Protein AF-A0A7Z2NZ07-F1 (afdb_monomer_lite)

Organism: NCBI:txid2698679

Secondary structure (DSSP, 8-state):
-EEEEEEEETTEEEEEEEETTSS--EEEEE-HHHHHHHHHHHHTGGG-SS-EEEEEETTEEEEEE-STT-EEEEEE---S-TTPPEEEEEEETHHHHHHHHHHHHHHHHHH-GGG--S----EEEEESEEEEE--GGGSSS-S--------

Radius of gyration: 18.74 Å; chains: 1; bounding box: 42×26×77 Å

pLDDT: mean 78.34, std 16.76, range [34.75, 94.38]

Sequence (151 aa):
MGELEMSAFNGRVSITFLPRVTKWTKTRNILPESASQIAALMMRSGSLPNTVTVFGEPEMACQVAGGPERIAWFGIQAWGYVGDPDLTAYIEGDAVHEIGRCLHQLYLQVSHPEQVDGEFRMFSCKVRGFFLGSDPAAEGADLDSRDPQHP

Structure (mmCIF, N/CA/C/O backbone):
data_AF-A0A7Z2NZ07-F1
#
_entry.id   AF-A0A7Z2NZ07-F1
#
loop_
_atom_site.group_PDB
_atom_site.id
_atom_site.type_symbol
_atom_site.label_atom_id
_atom_site.label_alt_id
_atom_site.label_comp_id
_atom_site.label_asym_id
_atom_site.label_entity_id
_atom_site.label_seq_id
_atom_site.pdbx_PDB_ins_code
_atom_site.Cartn_x
_atom_site.Cartn_y
_atom_site.Cartn_z
_atom_site.occupancy
_atom_site.B_iso_or_equiv
_atom_site.auth_seq_id
_atom_site.auth_comp_id
_atom_site.auth_asym_id
_atom_site.auth_atom_id
_atom_site.pdbx_PDB_model_num
ATOM 1 N N . MET A 1 1 ? 6.553 -12.024 -8.632 1.00 73.62 1 MET A N 1
ATOM 2 C CA . MET A 1 1 ? 6.046 -12.127 -7.247 1.00 73.62 1 MET A CA 1
ATOM 3 C C . MET A 1 1 ? 7.008 -11.423 -6.308 1.00 73.62 1 MET A C 1
ATOM 5 O O . MET A 1 1 ? 8.213 -11.593 -6.455 1.00 73.62 1 MET A O 1
ATOM 9 N N . GLY A 1 2 ? 6.493 -10.634 -5.376 1.00 83.44 2 GLY A N 1
ATOM 10 C CA . GLY A 1 2 ? 7.276 -10.003 -4.318 1.00 83.44 2 GLY A CA 1
ATOM 11 C C . GLY A 1 2 ? 6.396 -9.704 -3.108 1.00 83.44 2 GLY A C 1
ATOM 12 O O . GLY A 1 2 ? 5.280 -10.220 -3.043 1.00 83.44 2 GLY A O 1
ATOM 13 N N . GLU A 1 3 ? 6.900 -8.959 -2.136 1.00 88.44 3 GLU A N 1
ATOM 14 C CA . GLU A 1 3 ? 6.216 -8.744 -0.858 1.00 88.44 3 GLU A CA 1
ATOM 15 C C . GLU A 1 3 ? 6.004 -7.256 -0.598 1.00 88.44 3 GLU A C 1
ATOM 17 O O . GLU A 1 3 ? 6.875 -6.433 -0.869 1.00 88.44 3 GLU A O 1
ATOM 22 N N . LEU A 1 4 ? 4.808 -6.923 -0.126 1.00 88.94 4 LEU A N 1
ATOM 23 C CA . LEU A 1 4 ? 4.451 -5.596 0.337 1.00 88.94 4 LEU A CA 1
ATOM 24 C C . LEU A 1 4 ? 4.329 -5.676 1.856 1.00 88.94 4 LEU A C 1
ATOM 26 O O . LEU A 1 4 ? 3.451 -6.368 2.381 1.00 88.94 4 LEU A O 1
ATOM 30 N N . GLU A 1 5 ? 5.234 -4.993 2.541 1.00 92.19 5 GLU A N 1
ATOM 31 C CA . GLU A 1 5 ? 5.234 -4.879 3.993 1.00 92.19 5 GLU A CA 1
ATOM 32 C C . GLU A 1 5 ? 4.626 -3.549 4.412 1.00 92.19 5 GLU A C 1
ATOM 34 O O . GLU A 1 5 ? 4.859 -2.515 3.786 1.00 92.19 5 GLU A O 1
ATOM 39 N N . MET A 1 6 ? 3.845 -3.576 5.485 1.00 91.88 6 MET A N 1
ATOM 40 C CA . MET A 1 6 ? 3.191 -2.406 6.042 1.00 91.88 6 MET A CA 1
ATOM 41 C C . MET A 1 6 ? 3.335 -2.391 7.552 1.00 91.88 6 MET A C 1
ATOM 43 O O . MET A 1 6 ? 3.205 -3.418 8.226 1.00 91.88 6 MET A O 1
ATOM 47 N N . SER A 1 7 ? 3.613 -1.216 8.095 1.00 91.44 7 SER A N 1
ATOM 48 C CA . SER A 1 7 ? 3.803 -1.049 9.527 1.00 91.44 7 SER A CA 1
ATOM 49 C C . SER A 1 7 ? 3.496 0.372 9.983 1.00 91.44 7 SER A C 1
ATOM 51 O O . SER A 1 7 ? 3.381 1.286 9.172 1.00 91.44 7 SER A O 1
ATOM 53 N N . ALA A 1 8 ? 3.338 0.573 11.288 1.00 88.69 8 ALA A N 1
ATOM 54 C CA . ALA A 1 8 ? 3.273 1.908 11.873 1.00 88.69 8 ALA A CA 1
ATOM 55 C C . ALA A 1 8 ? 4.691 2.384 12.234 1.00 88.69 8 ALA A C 1
ATOM 57 O O . ALA A 1 8 ? 5.473 1.649 12.834 1.00 88.69 8 ALA A O 1
ATOM 58 N N . PHE A 1 9 ? 5.048 3.617 11.887 1.00 84.38 9 PHE A N 1
ATOM 59 C CA . PHE A 1 9 ? 6.363 4.183 12.187 1.00 84.38 9 PHE A CA 1
ATOM 60 C C . PHE A 1 9 ? 6.249 5.681 12.465 1.00 84.38 9 PHE A C 1
ATOM 62 O O . PHE A 1 9 ? 5.803 6.431 11.603 1.00 84.38 9 PHE A O 1
ATOM 69 N N . ASN A 1 10 ? 6.662 6.128 13.657 1.00 85.19 10 ASN A N 1
ATOM 70 C CA . ASN A 1 10 ? 6.702 7.546 14.049 1.00 85.19 10 ASN A CA 1
ATOM 71 C C . ASN A 1 10 ? 5.419 8.334 13.718 1.00 85.19 10 ASN A C 1
ATOM 73 O O . ASN A 1 10 ? 5.477 9.408 13.120 1.00 85.19 10 ASN A O 1
ATOM 77 N N . GLY A 1 11 ? 4.253 7.791 14.075 1.00 86.69 11 GLY A N 1
ATOM 78 C CA . GLY A 1 11 ? 2.979 8.460 13.801 1.00 86.69 11 GLY A CA 1
ATOM 79 C C . GLY A 1 11 ? 2.577 8.454 12.318 1.00 86.69 11 GLY A C 1
ATOM 80 O O . GLY A 1 11 ? 1.793 9.297 11.891 1.00 86.69 11 GLY A O 1
ATOM 81 N N . ARG A 1 12 ? 3.122 7.533 11.514 1.00 90.75 12 ARG A N 1
ATOM 82 C CA . ARG A 1 12 ? 2.820 7.356 10.085 1.00 90.75 12 ARG A CA 1
ATOM 83 C C . ARG A 1 12 ? 2.619 5.887 9.739 1.00 90.75 12 ARG A C 1
ATOM 85 O O . ARG A 1 12 ? 3.015 5.004 10.498 1.00 90.75 12 ARG A O 1
ATOM 92 N N . VAL A 1 13 ? 2.057 5.635 8.560 1.00 90.88 13 VAL A N 1
ATOM 93 C CA . VAL A 1 13 ? 2.005 4.294 7.966 1.00 90.88 13 VAL A CA 1
ATOM 94 C C . VAL A 1 13 ? 3.197 4.131 7.027 1.00 90.88 13 VAL A C 1
ATOM 96 O O . VAL A 1 13 ? 3.326 4.866 6.053 1.00 90.88 13 VAL A O 1
ATOM 99 N N . SER A 1 14 ? 4.081 3.189 7.331 1.00 91.69 14 SER A N 1
ATOM 100 C CA . SER A 1 14 ? 5.215 2.794 6.500 1.00 91.69 14 SER A CA 1
ATOM 101 C C . SER A 1 14 ? 4.797 1.684 5.546 1.00 91.69 14 SER A C 1
ATOM 103 O O . SER A 1 14 ? 4.181 0.705 5.965 1.00 91.69 14 SER A O 1
ATOM 105 N N . ILE A 1 15 ? 5.137 1.831 4.270 1.00 90.69 15 ILE A N 1
ATOM 106 C CA . ILE A 1 15 ? 4.881 0.856 3.217 1.00 90.69 15 ILE A CA 1
ATOM 107 C C . ILE A 1 15 ? 6.199 0.549 2.523 1.00 90.69 15 ILE A C 1
ATOM 109 O O . ILE A 1 15 ? 6.852 1.452 1.998 1.00 90.69 15 ILE A O 1
ATOM 113 N N . THR A 1 16 ? 6.571 -0.725 2.500 1.00 90.38 16 THR A N 1
ATOM 114 C CA . THR A 1 16 ? 7.843 -1.208 1.970 1.00 90.38 16 THR A CA 1
ATOM 115 C C . THR A 1 16 ? 7.616 -2.221 0.862 1.00 90.38 16 THR A C 1
ATOM 117 O O . THR A 1 16 ? 6.910 -3.212 1.030 1.00 90.38 16 THR A O 1
ATOM 120 N N . PHE A 1 17 ? 8.237 -1.973 -0.284 1.00 89.75 17 PHE A N 1
ATOM 121 C CA . PHE A 1 17 ? 8.203 -2.849 -1.443 1.00 89.75 17 PHE A CA 1
ATOM 122 C C . PHE A 1 17 ? 9.450 -3.729 -1.418 1.00 89.75 17 PHE A C 1
ATOM 124 O 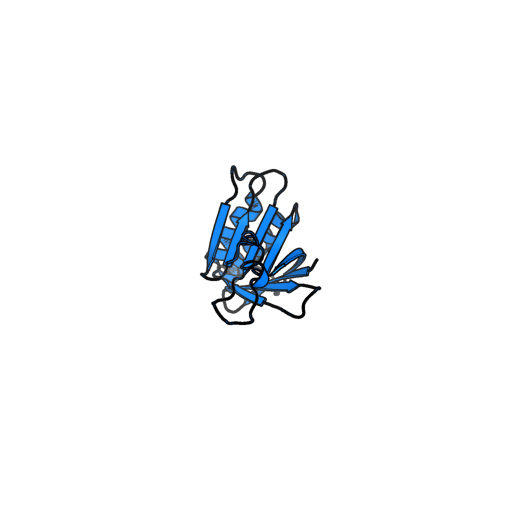O . PHE A 1 17 ? 10.567 -3.210 -1.389 1.00 89.75 17 PHE A O 1
ATOM 131 N N . LEU A 1 18 ? 9.251 -5.047 -1.462 1.00 88.12 18 LEU A N 1
ATOM 132 C CA . LEU A 1 18 ? 10.292 -6.076 -1.457 1.00 88.12 18 LEU A CA 1
ATOM 133 C C . LEU A 1 18 ? 10.169 -6.968 -2.707 1.00 88.12 18 LEU A C 1
ATOM 135 O O . LEU A 1 18 ? 9.616 -8.077 -2.657 1.00 88.12 18 LEU A O 1
ATOM 139 N N . PRO A 1 19 ? 10.637 -6.512 -3.881 1.00 83.19 19 PRO A N 1
ATOM 140 C CA . PRO A 1 19 ? 10.646 -7.320 -5.090 1.00 83.19 19 PRO A CA 1
ATOM 141 C C . PRO A 1 19 ? 11.627 -8.486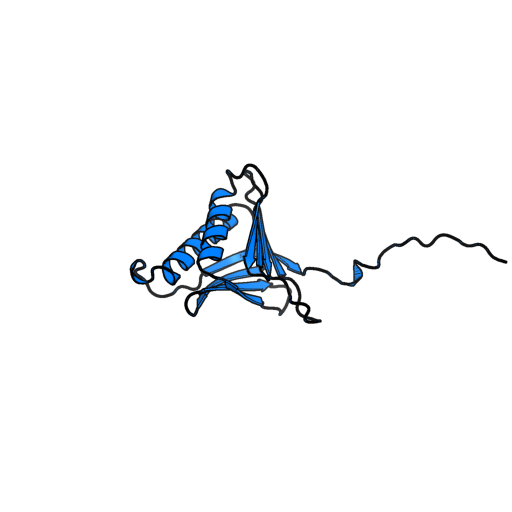 -4.948 1.00 83.19 19 PRO A C 1
ATOM 143 O O . PRO A 1 19 ? 12.799 -8.287 -4.668 1.00 83.19 19 PRO A O 1
ATOM 146 N N . ARG A 1 20 ? 11.189 -9.723 -5.222 1.00 80.56 20 ARG A N 1
ATOM 147 C CA . ARG A 1 20 ? 12.090 -10.898 -5.170 1.00 80.56 20 ARG A CA 1
ATOM 148 C C . ARG A 1 20 ? 13.156 -10.908 -6.263 1.00 80.56 20 ARG A C 1
ATOM 150 O O . ARG A 1 20 ? 14.157 -11.602 -6.135 1.00 80.56 20 ARG A O 1
ATOM 157 N N . VAL A 1 21 ? 12.890 -10.219 -7.369 1.00 72.94 21 VAL A N 1
ATOM 158 C CA . VAL A 1 21 ? 13.726 -10.242 -8.579 1.00 72.94 21 VAL A CA 1
ATOM 159 C C . VAL A 1 21 ? 14.814 -9.169 -8.568 1.00 72.94 21 VAL A C 1
ATOM 161 O O . VAL A 1 21 ? 15.701 -9.198 -9.414 1.00 72.94 21 VAL A O 1
ATOM 164 N N . THR A 1 22 ? 14.775 -8.240 -7.611 1.00 70.44 22 THR A N 1
ATOM 165 C CA . THR A 1 22 ? 15.785 -7.192 -7.453 1.00 70.44 22 THR A CA 1
ATOM 166 C C . THR A 1 22 ? 16.309 -7.163 -6.016 1.00 70.44 22 THR A C 1
ATOM 168 O O . THR A 1 22 ? 15.736 -7.773 -5.121 1.00 70.44 22 THR A O 1
ATOM 171 N N . LYS A 1 23 ? 17.417 -6.451 -5.780 1.00 72.81 23 LYS A N 1
ATOM 172 C CA . LYS A 1 23 ? 17.872 -6.100 -4.420 1.00 72.81 23 LYS A CA 1
ATOM 173 C C . LYS A 1 23 ? 17.300 -4.757 -3.942 1.00 72.81 23 LYS A C 1
ATOM 175 O O . LYS A 1 23 ? 17.724 -4.250 -2.909 1.00 72.81 23 LYS A O 1
ATOM 180 N N . TRP A 1 24 ? 16.405 -4.153 -4.723 1.00 74.12 24 TRP A N 1
ATOM 181 C CA . TRP A 1 24 ? 15.883 -2.817 -4.465 1.00 74.12 24 TRP A CA 1
ATOM 182 C C . TRP A 1 24 ? 14.702 -2.904 -3.511 1.00 74.12 24 TRP A C 1
ATOM 184 O O . TRP A 1 24 ? 13.632 -3.364 -3.896 1.00 74.12 24 TRP A O 1
ATOM 194 N N . THR A 1 25 ? 14.896 -2.428 -2.287 1.00 83.62 25 THR A N 1
ATOM 195 C CA . THR A 1 25 ? 13.817 -2.196 -1.328 1.00 83.62 25 THR A CA 1
ATOM 196 C C . THR A 1 25 ? 13.477 -0.716 -1.327 1.00 83.62 25 THR A C 1
ATOM 198 O O . THR A 1 25 ? 14.381 0.116 -1.238 1.00 83.62 25 THR A O 1
ATOM 201 N N . LYS A 1 26 ? 12.187 -0.377 -1.385 1.00 85.44 26 LYS A N 1
ATOM 202 C CA . LYS A 1 26 ? 11.740 1.017 -1.286 1.00 85.44 26 LYS A CA 1
ATOM 203 C C . LYS A 1 26 ? 10.678 1.157 -0.219 1.00 85.44 26 LYS A C 1
ATOM 205 O O . LYS A 1 26 ? 9.675 0.453 -0.258 1.00 85.44 26 LYS A O 1
ATOM 210 N N . THR A 1 27 ? 10.909 2.078 0.707 1.00 88.00 27 THR A N 1
ATOM 211 C CA . THR A 1 27 ? 9.994 2.372 1.808 1.00 88.00 27 THR A CA 1
ATOM 212 C C . THR A 1 27 ? 9.481 3.798 1.697 1.00 88.00 27 THR A C 1
ATOM 214 O O . THR A 1 27 ? 10.249 4.739 1.457 1.00 88.00 27 THR A O 1
ATOM 217 N N . ARG A 1 28 ? 8.179 3.973 1.920 1.00 88.44 28 ARG A N 1
ATOM 218 C CA . ARG A 1 28 ? 7.546 5.282 2.064 1.00 88.44 28 ARG A CA 1
ATOM 219 C C . ARG A 1 28 ? 6.658 5.339 3.286 1.00 88.44 28 ARG A C 1
ATOM 221 O O . ARG A 1 28 ? 5.914 4.411 3.567 1.00 88.44 28 ARG A O 1
ATOM 228 N N . ASN A 1 29 ? 6.742 6.467 3.981 1.00 89.25 29 ASN A N 1
ATOM 229 C CA . ASN A 1 29 ? 5.898 6.774 5.122 1.00 89.25 29 ASN A CA 1
ATOM 230 C C . ASN A 1 29 ? 4.826 7.760 4.679 1.00 89.25 29 ASN A C 1
ATOM 232 O O . ASN A 1 29 ? 5.150 8.879 4.282 1.00 89.25 29 ASN A O 1
ATOM 236 N N . ILE A 1 30 ? 3.569 7.365 4.785 1.00 90.19 30 ILE A N 1
ATOM 237 C CA . ILE A 1 30 ? 2.431 8.179 4.373 1.00 90.19 30 ILE A CA 1
ATOM 238 C C . ILE A 1 30 ? 1.657 8.666 5.583 1.00 90.19 30 ILE A C 1
ATOM 240 O O . ILE A 1 30 ? 1.707 8.062 6.662 1.00 90.19 30 ILE A O 1
ATOM 244 N N . LEU A 1 31 ? 0.965 9.786 5.401 1.00 91.12 31 LEU A N 1
ATOM 245 C CA . LEU A 1 31 ? 0.070 10.300 6.420 1.00 91.12 31 LEU A CA 1
ATOM 246 C C . LEU A 1 31 ? -1.099 9.326 6.667 1.00 91.12 31 LEU A C 1
ATOM 248 O O . LEU A 1 31 ? -1.521 8.615 5.743 1.00 91.12 31 LEU A O 1
ATOM 252 N N . PRO A 1 32 ? -1.633 9.273 7.899 1.00 89.94 32 PRO A N 1
ATOM 253 C CA . PRO A 1 32 ? -2.775 8.420 8.225 1.00 89.94 32 PRO A CA 1
ATOM 254 C C . PRO A 1 32 ? -4.003 8.711 7.353 1.00 89.94 32 PRO A C 1
ATOM 256 O O . PRO A 1 32 ? -4.710 7.790 6.947 1.00 89.94 32 PRO A O 1
ATOM 259 N N . GLU A 1 33 ? -4.221 9.976 6.995 1.00 91.06 33 GLU A N 1
ATOM 260 C CA . GLU A 1 33 ? -5.292 10.405 6.099 1.00 91.06 33 GLU A CA 1
ATOM 261 C C . GLU A 1 33 ? -5.154 9.731 4.729 1.00 91.06 33 GLU A C 1
ATOM 263 O O . GLU A 1 33 ? -6.109 9.134 4.227 1.00 91.06 33 GLU A O 1
ATOM 268 N N . SER A 1 34 ? -3.951 9.732 4.156 1.00 91.50 34 SER A N 1
ATOM 269 C CA . SER A 1 34 ? -3.650 9.077 2.881 1.00 91.50 34 SER A CA 1
ATOM 270 C C . SER A 1 34 ? -3.857 7.564 2.964 1.00 91.50 34 SER A C 1
ATOM 272 O O . SER A 1 34 ? -4.469 6.970 2.072 1.00 91.50 34 SER A O 1
ATOM 274 N N . ALA A 1 35 ? -3.423 6.938 4.064 1.00 91.69 35 ALA A N 1
ATOM 275 C CA . ALA A 1 35 ? -3.658 5.517 4.315 1.00 91.69 35 ALA A CA 1
ATOM 276 C C . ALA A 1 35 ? -5.161 5.188 4.368 1.00 91.69 35 ALA A C 1
ATOM 278 O O . ALA A 1 35 ? -5.598 4.223 3.741 1.00 91.69 35 ALA A O 1
ATOM 279 N N . SER A 1 36 ? -5.966 6.015 5.046 1.00 93.12 36 SER A N 1
ATOM 280 C CA . SER A 1 36 ? -7.421 5.829 5.143 1.00 93.12 36 SER A CA 1
ATOM 281 C C . SER A 1 36 ? -8.139 5.977 3.794 1.00 93.12 36 SER A C 1
ATOM 283 O O . SER A 1 36 ? -9.026 5.182 3.477 1.00 93.12 36 SER A O 1
ATOM 285 N N . GLN A 1 37 ? -7.726 6.935 2.956 1.00 92.69 37 GLN A N 1
ATOM 286 C CA . GLN A 1 37 ? -8.290 7.135 1.618 1.00 92.69 37 GLN A CA 1
ATOM 287 C C . GLN A 1 37 ? -8.015 5.933 0.710 1.00 92.69 37 GLN A C 1
ATOM 289 O O . GLN A 1 37 ? -8.927 5.417 0.059 1.00 92.69 37 GLN A O 1
ATOM 294 N N . ILE A 1 38 ? -6.770 5.451 0.706 1.00 92.94 38 ILE A N 1
ATOM 295 C CA . ILE A 1 38 ? -6.372 4.261 -0.052 1.00 92.94 38 ILE A CA 1
ATOM 296 C C . ILE A 1 38 ? -7.140 3.038 0.441 1.00 92.94 38 ILE A C 1
ATOM 298 O O . ILE A 1 38 ? -7.709 2.299 -0.365 1.00 92.94 38 ILE A O 1
ATOM 302 N N . ALA A 1 39 ? -7.195 2.844 1.760 1.00 93.88 39 ALA A N 1
ATOM 303 C CA . ALA A 1 39 ? -7.917 1.741 2.375 1.00 93.88 39 ALA A CA 1
ATOM 304 C C . ALA A 1 39 ? -9.386 1.716 1.939 1.00 93.88 39 ALA A C 1
ATOM 306 O O . ALA A 1 39 ? -9.895 0.673 1.521 1.00 93.88 39 ALA A O 1
ATOM 307 N N . ALA A 1 40 ? -10.058 2.869 1.983 1.00 93.69 40 ALA A N 1
ATOM 308 C CA . ALA A 1 40 ? -11.453 3.001 1.586 1.00 93.69 40 ALA A CA 1
ATOM 309 C C . ALA A 1 40 ? -11.681 2.638 0.112 1.00 93.69 40 ALA A C 1
ATOM 311 O O . ALA A 1 40 ? -12.664 1.963 -0.201 1.00 93.69 40 ALA A O 1
ATOM 312 N N . LEU A 1 41 ? -10.784 3.045 -0.792 1.00 93.06 41 LEU A N 1
ATOM 313 C CA . LEU A 1 41 ? -10.877 2.677 -2.207 1.00 93.06 41 LEU A CA 1
ATOM 314 C C . LEU A 1 41 ? -10.661 1.188 -2.429 1.00 93.06 41 LEU A C 1
ATOM 316 O O . LEU A 1 41 ? -11.463 0.550 -3.107 1.00 93.06 41 LEU A O 1
ATOM 320 N N . MET A 1 42 ? -9.613 0.627 -1.831 1.00 93.56 42 MET A N 1
ATOM 321 C CA . MET A 1 42 ? -9.292 -0.787 -1.973 1.00 93.56 42 MET A CA 1
ATOM 322 C C . MET A 1 42 ? -10.432 -1.669 -1.459 1.00 93.56 42 MET A C 1
ATOM 324 O O . MET A 1 42 ? -10.906 -2.536 -2.190 1.00 93.56 42 MET A O 1
ATOM 328 N N . MET A 1 43 ? -10.956 -1.396 -0.259 1.00 94.38 43 MET A N 1
ATOM 329 C CA . MET A 1 43 ? -12.089 -2.138 0.317 1.00 94.38 43 MET A CA 1
ATOM 330 C C . MET A 1 43 ? -13.391 -1.994 -0.488 1.00 94.38 43 MET A C 1
ATOM 332 O O . MET A 1 43 ? -14.276 -2.840 -0.377 1.00 94.38 43 MET A O 1
ATOM 336 N N . ARG A 1 44 ? -13.522 -0.936 -1.297 1.00 93.69 44 ARG A N 1
ATOM 337 C CA . ARG A 1 44 ? -14.677 -0.695 -2.172 1.00 93.69 44 ARG A CA 1
ATOM 338 C C . ARG A 1 44 ? -14.447 -1.093 -3.626 1.00 93.69 44 ARG A C 1
ATOM 340 O O . ARG A 1 44 ? -15.357 -0.896 -4.422 1.00 93.69 44 ARG A O 1
ATOM 347 N N . SER A 1 45 ? -13.291 -1.650 -3.988 1.00 92.44 45 SER A N 1
ATOM 348 C CA . SER A 1 45 ? -12.923 -1.945 -5.385 1.00 92.44 45 SER A CA 1
ATOM 349 C C . SER A 1 45 ? -14.030 -2.666 -6.174 1.00 92.44 45 SER A C 1
ATOM 351 O O . SER A 1 45 ? -14.349 -2.275 -7.295 1.00 92.44 45 SER A O 1
ATOM 353 N N . GLY A 1 46 ? -14.722 -3.623 -5.544 1.00 88.94 46 GLY A N 1
ATOM 354 C CA . GLY A 1 46 ? -15.842 -4.355 -6.147 1.00 88.94 46 GLY A CA 1
ATOM 355 C C . GLY A 1 46 ? -17.099 -3.535 -6.480 1.00 88.94 46 GLY A C 1
ATOM 356 O O . GLY A 1 46 ? -17.923 -3.998 -7.263 1.00 88.94 46 GLY A O 1
ATOM 357 N N . SER A 1 47 ? -17.272 -2.350 -5.893 1.00 89.31 47 SER A N 1
ATOM 358 C CA . SER A 1 47 ? -18.438 -1.472 -6.083 1.00 89.31 47 SER A CA 1
ATOM 359 C C . SER A 1 47 ? -18.093 -0.111 -6.686 1.00 89.31 47 SER A C 1
ATOM 361 O O . SER A 1 47 ? -18.980 0.730 -6.851 1.00 89.31 47 SER A O 1
ATOM 363 N N . LEU A 1 48 ? -16.821 0.136 -7.016 1.00 89.25 48 LEU A N 1
ATOM 364 C CA . LEU A 1 48 ? -16.436 1.353 -7.721 1.00 89.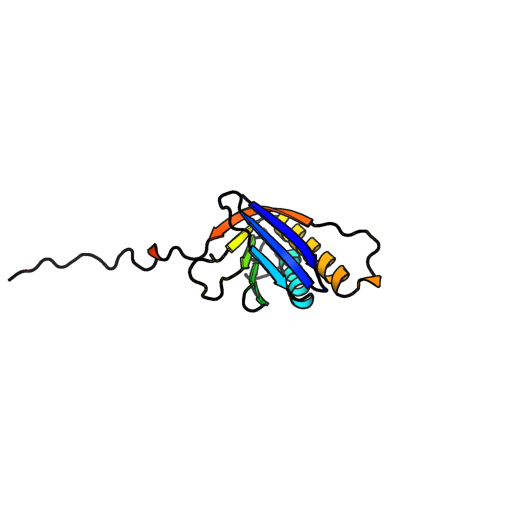25 48 LEU A CA 1
ATOM 365 C C . LEU A 1 48 ? -16.979 1.305 -9.161 1.00 89.25 48 LEU A C 1
ATOM 367 O O . LEU A 1 48 ? -16.790 0.301 -9.846 1.00 89.25 48 LEU A O 1
ATOM 371 N N . PRO A 1 49 ? -17.633 2.378 -9.642 1.00 85.12 49 PRO A N 1
ATOM 372 C CA . PRO A 1 49 ? -18.180 2.415 -10.997 1.00 85.12 49 PRO A CA 1
ATOM 373 C C . PRO A 1 49 ? -17.095 2.568 -12.070 1.00 85.12 49 PRO A C 1
ATOM 375 O O . PRO A 1 49 ? -17.324 2.216 -13.219 1.00 85.12 49 PRO A O 1
ATOM 378 N N . ASN A 1 50 ? -15.935 3.115 -11.700 1.00 89.69 50 ASN A N 1
ATOM 379 C CA . ASN A 1 50 ? -14.807 3.394 -12.581 1.00 89.69 50 ASN A CA 1
ATOM 380 C C . ASN A 1 50 ? -13.497 3.172 -11.823 1.00 89.69 50 ASN A C 1
ATOM 382 O O . ASN A 1 50 ? -13.484 3.093 -10.593 1.00 89.69 50 ASN A O 1
ATOM 386 N N . THR A 1 51 ? -12.390 3.152 -12.559 1.00 91.06 51 THR A N 1
ATOM 387 C CA . THR A 1 51 ? -11.050 3.227 -11.976 1.00 91.06 51 THR A CA 1
ATOM 388 C C . THR A 1 51 ? -10.846 4.564 -11.267 1.00 91.06 51 THR A C 1
ATOM 390 O O . THR A 1 51 ? -11.104 5.621 -11.842 1.00 91.06 51 THR A O 1
ATOM 393 N N . VAL A 1 52 ? -10.363 4.524 -10.026 1.00 89.69 52 VAL A N 1
ATOM 394 C CA . VAL A 1 52 ? -10.074 5.716 -9.218 1.00 89.69 52 VAL A CA 1
ATOM 395 C C . VAL A 1 52 ? -8.591 5.755 -8.884 1.00 89.69 52 VAL A C 1
ATOM 397 O O . VAL A 1 52 ? -8.031 4.749 -8.451 1.00 89.69 52 VAL A O 1
ATOM 400 N N . THR A 1 53 ? -7.975 6.924 -9.044 1.00 88.75 53 THR A N 1
ATOM 401 C CA . THR A 1 53 ? -6.592 7.179 -8.633 1.00 88.75 53 THR A CA 1
ATOM 402 C C . THR A 1 53 ? -6.578 8.126 -7.441 1.00 88.75 53 THR A C 1
ATOM 404 O O . THR A 1 53 ? -7.202 9.185 -7.481 1.00 88.75 53 THR A O 1
ATOM 407 N N . VAL A 1 54 ? -5.851 7.755 -6.391 1.00 84.31 54 VAL A N 1
ATOM 408 C CA . VAL A 1 54 ? -5.529 8.616 -5.251 1.00 84.31 54 VAL A CA 1
ATOM 409 C C . VAL A 1 54 ? -4.033 8.850 -5.216 1.00 84.31 54 VAL A C 1
ATOM 411 O O . VAL A 1 54 ? -3.238 7.913 -5.276 1.00 84.31 54 VAL A O 1
ATOM 414 N N . PHE A 1 55 ? -3.673 10.118 -5.081 1.00 79.56 55 PHE A N 1
ATOM 415 C CA . PHE A 1 55 ? -2.319 10.557 -4.792 1.00 79.56 55 PHE A CA 1
ATOM 416 C C . PHE A 1 55 ? -2.249 10.775 -3.288 1.00 79.56 55 PHE A C 1
ATOM 418 O O . PHE A 1 55 ? -2.857 11.711 -2.773 1.00 79.56 55 PHE A O 1
ATOM 425 N N . GLY A 1 56 ? -1.614 9.850 -2.570 1.00 64.12 56 GLY A N 1
ATOM 426 C CA . GLY A 1 56 ? -1.576 9.935 -1.110 1.00 64.12 56 GLY A CA 1
ATOM 427 C C . GLY A 1 56 ? -0.509 10.905 -0.611 1.00 64.12 56 GLY A C 1
ATOM 428 O O . GLY A 1 56 ? -0.708 11.565 0.395 1.00 64.12 56 GLY A O 1
ATOM 429 N N . GLU A 1 57 ? 0.607 11.003 -1.322 1.00 75.31 57 GLU A N 1
ATOM 430 C CA . GLU A 1 57 ? 1.728 11.920 -1.088 1.00 75.31 57 GLU A CA 1
ATOM 431 C C . GLU A 1 57 ? 2.377 12.197 -2.461 1.00 75.31 57 GLU A C 1
ATOM 433 O O . GLU A 1 57 ? 2.093 11.448 -3.402 1.00 75.31 57 GLU A O 1
ATOM 438 N N . PRO A 1 58 ? 3.275 13.192 -2.619 1.00 70.25 58 PRO A N 1
ATOM 439 C CA . PRO A 1 58 ? 3.884 13.536 -3.916 1.00 70.25 58 PRO A CA 1
ATOM 440 C C . PRO A 1 58 ? 4.632 12.394 -4.626 1.00 70.25 58 PRO A C 1
ATOM 442 O O . PRO A 1 58 ? 5.045 12.541 -5.769 1.00 70.25 58 PRO A O 1
ATOM 445 N N . GLU A 1 59 ? 4.845 11.279 -3.933 1.00 77.81 59 GLU A N 1
ATOM 446 C CA . GLU A 1 59 ? 5.641 10.133 -4.367 1.00 77.81 59 GLU A CA 1
ATOM 447 C C . GLU A 1 59 ? 4.864 8.828 -4.377 1.00 77.81 59 GLU A C 1
ATOM 449 O O . GLU A 1 59 ? 5.448 7.769 -4.589 1.00 77.81 59 GLU A O 1
ATOM 454 N N . MET A 1 60 ? 3.565 8.870 -4.092 1.00 83.69 60 MET A N 1
ATOM 455 C CA . MET A 1 60 ? 2.767 7.663 -4.002 1.00 83.69 60 MET A CA 1
ATOM 456 C C . MET A 1 60 ? 1.430 7.839 -4.701 1.00 83.69 60 MET A C 1
ATOM 458 O O . MET A 1 60 ? 0.626 8.709 -4.356 1.00 83.69 60 MET A O 1
ATOM 462 N N . ALA A 1 61 ? 1.170 6.924 -5.626 1.00 86.31 61 ALA A N 1
ATOM 463 C CA . ALA A 1 61 ? -0.098 6.811 -6.317 1.00 86.31 61 ALA A CA 1
ATOM 464 C C . ALA A 1 61 ? -0.704 5.431 -6.064 1.00 86.31 61 ALA A C 1
ATOM 466 O O . ALA A 1 61 ? -0.030 4.407 -6.153 1.00 86.31 61 ALA A O 1
ATOM 467 N N . CYS A 1 62 ? -1.998 5.404 -5.779 1.00 89.88 62 CYS A N 1
ATOM 468 C CA . CYS A 1 62 ? -2.791 4.190 -5.751 1.00 89.88 62 CYS A CA 1
ATOM 469 C C . CYS A 1 62 ? -3.891 4.308 -6.793 1.00 89.88 62 CYS A C 1
ATOM 471 O O . CYS A 1 62 ? -4.739 5.192 -6.697 1.00 89.88 62 CYS A O 1
ATOM 473 N N . GLN A 1 63 ? -3.914 3.393 -7.750 1.00 92.00 63 GLN A N 1
ATOM 474 C CA . GLN A 1 63 ? -5.001 3.255 -8.702 1.00 92.00 63 GLN A CA 1
ATOM 475 C C . GLN A 1 63 ? -5.774 1.978 -8.385 1.00 92.00 63 GLN A C 1
ATOM 477 O O . GLN A 1 63 ? -5.177 0.920 -8.226 1.00 92.00 63 GLN A O 1
ATOM 482 N N . VAL A 1 64 ? -7.096 2.063 -8.289 1.00 91.88 64 VAL A N 1
ATOM 483 C CA . VAL A 1 64 ? -7.972 0.917 -8.024 1.00 91.88 64 VAL A CA 1
ATOM 484 C C . VAL A 1 64 ? -8.989 0.833 -9.148 1.00 91.88 64 VAL A C 1
ATOM 486 O O . VAL A 1 64 ? -9.779 1.760 -9.329 1.00 91.88 64 VAL A O 1
ATOM 489 N N . ALA A 1 65 ? -8.963 -0.257 -9.912 1.00 91.31 65 ALA A N 1
ATOM 490 C CA . ALA A 1 65 ? -9.979 -0.540 -10.913 1.00 91.31 65 ALA A CA 1
ATOM 491 C C . ALA A 1 65 ? -11.295 -0.910 -10.227 1.00 91.31 65 ALA A C 1
ATOM 493 O O . ALA A 1 65 ? -11.326 -1.735 -9.309 1.00 91.31 65 ALA A O 1
ATOM 494 N N . GLY A 1 66 ? -12.381 -0.301 -10.695 1.00 87.00 66 GLY A N 1
ATOM 495 C CA . GLY A 1 66 ? -13.720 -0.691 -10.290 1.00 87.00 66 GLY A CA 1
ATOM 496 C C . GLY A 1 66 ? -14.177 -1.956 -10.998 1.00 87.00 66 GLY A C 1
ATOM 497 O O . GLY A 1 66 ? -13.927 -2.126 -12.189 1.00 87.00 66 GLY A O 1
ATOM 498 N N . GLY A 1 67 ? -14.852 -2.838 -10.265 1.00 87.50 67 GLY A N 1
ATOM 499 C CA . GLY A 1 67 ? -15.454 -4.046 -10.822 1.00 87.50 67 GLY A CA 1
ATOM 500 C C . GLY A 1 67 ? -15.104 -5.323 -10.057 1.00 87.50 67 GLY A C 1
ATOM 501 O O . GLY A 1 67 ? -14.329 -5.308 -9.098 1.00 87.50 67 GLY A O 1
ATOM 502 N N . PRO A 1 68 ? -15.686 -6.462 -10.466 1.00 87.06 68 PRO A N 1
ATOM 503 C CA . PRO A 1 68 ? -15.606 -7.714 -9.715 1.00 87.06 68 PRO A CA 1
ATOM 504 C C . PRO A 1 68 ? -14.192 -8.308 -9.653 1.00 87.06 68 PRO A C 1
ATOM 506 O O . PRO A 1 68 ? -13.916 -9.101 -8.757 1.00 87.06 68 PRO A O 1
ATOM 509 N N . GLU A 1 69 ? -13.307 -7.917 -10.572 1.00 86.31 69 GLU A N 1
ATOM 510 C CA . GLU A 1 69 ? -11.933 -8.422 -10.671 1.00 86.31 69 GLU A CA 1
ATOM 511 C C . GLU A 1 69 ? -11.016 -7.894 -9.561 1.00 86.31 69 GLU A C 1
ATOM 513 O O . GLU A 1 69 ? -10.037 -8.558 -9.222 1.00 86.31 69 GLU A O 1
ATOM 518 N N . ARG A 1 70 ? -11.364 -6.744 -8.955 1.00 88.56 70 ARG A N 1
ATOM 519 C CA . ARG A 1 70 ? -10.637 -6.116 -7.838 1.00 88.56 70 ARG A CA 1
ATOM 520 C C . ARG A 1 70 ? -9.148 -5.994 -8.147 1.00 88.56 70 ARG A C 1
ATOM 522 O O . ARG A 1 70 ? -8.329 -6.761 -7.648 1.00 88.56 70 ARG A O 1
ATOM 529 N N . ILE A 1 71 ? -8.803 -5.026 -8.983 1.00 91.38 71 ILE A N 1
ATOM 530 C CA . ILE A 1 71 ? -7.422 -4.797 -9.408 1.00 91.38 71 ILE A CA 1
ATOM 531 C C . ILE A 1 71 ? -6.938 -3.482 -8.808 1.00 91.38 71 ILE A C 1
ATOM 533 O O . ILE A 1 71 ? -7.669 -2.490 -8.802 1.00 91.38 71 ILE A O 1
ATOM 537 N N . ALA A 1 72 ? -5.709 -3.465 -8.304 1.00 91.81 72 ALA A N 1
ATOM 538 C CA . ALA A 1 72 ? -5.064 -2.247 -7.849 1.00 91.81 72 ALA A CA 1
ATOM 539 C C . ALA A 1 72 ? -3.592 -2.186 -8.269 1.00 91.81 72 ALA A C 1
ATOM 541 O O . ALA A 1 72 ? -2.873 -3.188 -8.264 1.00 91.81 72 ALA A O 1
ATOM 542 N N . TRP A 1 73 ? -3.148 -0.972 -8.574 1.00 91.81 73 TRP A N 1
ATOM 543 C CA . TRP A 1 73 ? -1.756 -0.607 -8.776 1.00 91.81 73 TRP A CA 1
ATOM 544 C C . TRP A 1 73 ? -1.339 0.316 -7.644 1.00 91.81 73 TRP A C 1
ATOM 546 O O . TRP A 1 73 ? -1.961 1.354 -7.415 1.00 91.81 73 TRP A O 1
ATOM 556 N N . PHE A 1 74 ? -0.292 -0.070 -6.930 1.00 88.94 74 PHE A N 1
ATOM 557 C CA . PHE A 1 74 ? 0.236 0.689 -5.808 1.00 88.94 74 PHE A CA 1
ATOM 558 C C . PHE A 1 74 ? 1.663 1.111 -6.136 1.00 88.94 74 PHE A C 1
ATOM 560 O O . PHE A 1 74 ? 2.535 0.255 -6.220 1.00 88.94 74 PHE A O 1
ATOM 567 N N . GLY A 1 75 ? 1.894 2.394 -6.394 1.00 87.50 75 GLY A N 1
ATOM 568 C CA . GLY A 1 75 ? 3.150 2.925 -6.917 1.00 87.50 75 GLY A CA 1
ATOM 569 C C . GLY A 1 75 ? 3.882 3.821 -5.928 1.00 87.50 75 GLY A C 1
ATOM 570 O O . GLY A 1 75 ? 3.257 4.656 -5.278 1.00 87.50 75 GLY A O 1
ATOM 571 N N . ILE A 1 76 ? 5.206 3.675 -5.866 1.00 86.25 76 ILE A N 1
ATOM 572 C CA . ILE A 1 76 ? 6.138 4.625 -5.261 1.00 86.25 76 ILE A CA 1
ATOM 573 C C . ILE A 1 76 ? 7.040 5.185 -6.367 1.00 86.25 76 ILE A C 1
ATOM 575 O O . ILE A 1 76 ? 7.803 4.435 -6.982 1.00 86.25 76 ILE A O 1
ATOM 579 N N . GLN A 1 77 ? 6.980 6.497 -6.579 1.00 78.88 77 GLN A N 1
ATOM 580 C CA . GLN A 1 77 ? 7.780 7.219 -7.567 1.00 78.88 77 GLN A CA 1
ATOM 581 C C . GLN A 1 77 ? 9.137 7.659 -6.996 1.00 78.88 77 GLN A C 1
ATOM 583 O O . GLN A 1 77 ? 9.280 7.932 -5.802 1.00 78.88 77 GLN A O 1
ATOM 588 N N . ALA A 1 78 ? 10.153 7.704 -7.849 1.00 67.88 78 ALA A N 1
ATOM 589 C CA . ALA A 1 78 ? 11.470 8.248 -7.583 1.00 67.88 78 ALA A CA 1
ATOM 590 C C . ALA A 1 78 ? 11.491 9.746 -7.901 1.00 67.88 78 ALA A C 1
ATOM 592 O O . ALA A 1 78 ? 11.159 10.183 -9.001 1.00 67.88 78 ALA A O 1
ATOM 593 N N . TRP A 1 79 ? 11.918 10.559 -6.938 1.00 60.81 79 TRP A N 1
ATOM 594 C CA . TRP A 1 79 ? 12.067 12.002 -7.126 1.00 60.81 79 TRP A CA 1
ATOM 595 C C . TRP A 1 79 ? 13.342 12.345 -7.886 1.00 60.81 79 TRP A C 1
ATOM 597 O O . TRP A 1 79 ? 14.315 12.793 -7.291 1.00 60.81 79 TRP A O 1
ATOM 607 N N . GLY A 1 80 ? 13.371 12.104 -9.198 1.00 55.00 80 GLY A N 1
ATOM 608 C CA . GLY A 1 80 ? 14.421 12.616 -10.090 1.00 55.00 80 GLY A CA 1
ATOM 609 C C . GLY A 1 80 ? 15.864 12.209 -9.742 1.00 55.00 80 GLY A C 1
ATOM 610 O O . GLY A 1 80 ? 16.804 12.724 -10.346 1.00 55.00 80 GLY A O 1
ATOM 611 N N . TYR A 1 81 ? 16.065 11.300 -8.783 1.00 55.16 81 TYR A N 1
ATOM 612 C CA . TYR A 1 81 ? 17.368 10.759 -8.431 1.00 55.16 81 TYR A CA 1
ATOM 613 C C . TYR A 1 81 ? 17.730 9.696 -9.458 1.00 55.16 81 TYR A C 1
ATOM 615 O O . TYR A 1 81 ? 17.143 8.615 -9.500 1.00 55.16 81 TYR A O 1
ATOM 623 N N . VAL A 1 82 ? 18.712 10.026 -10.293 1.00 56.91 82 VAL A N 1
ATOM 624 C CA . VAL A 1 82 ? 19.254 9.122 -11.307 1.00 56.91 82 VAL A CA 1
ATOM 625 C C . VAL A 1 82 ? 19.707 7.825 -10.625 1.00 56.91 82 VAL A C 1
ATOM 627 O O . VAL A 1 82 ? 20.669 7.826 -9.858 1.00 56.91 82 VAL A O 1
ATOM 630 N N . GLY A 1 83 ? 18.996 6.727 -10.899 1.00 62.69 83 GLY A N 1
ATOM 631 C CA . GLY A 1 83 ? 19.304 5.384 -10.394 1.00 62.69 83 GLY A CA 1
ATOM 632 C C . GLY A 1 83 ? 18.349 4.814 -9.335 1.00 62.69 83 GLY A C 1
ATOM 633 O O . GLY A 1 83 ? 18.495 3.639 -9.008 1.00 62.69 83 GLY A O 1
ATOM 634 N N . ASP A 1 84 ? 17.376 5.579 -8.824 1.00 70.31 84 ASP A N 1
ATOM 635 C CA . ASP A 1 84 ? 16.295 5.043 -7.978 1.00 70.31 84 ASP A CA 1
ATOM 636 C C . ASP A 1 84 ? 15.081 4.704 -8.861 1.00 70.31 84 ASP A C 1
ATOM 638 O O . ASP A 1 84 ? 14.539 5.607 -9.497 1.00 70.31 84 ASP A O 1
ATOM 642 N N . PRO A 1 85 ? 14.655 3.432 -8.969 1.00 71.62 85 PRO A N 1
ATOM 643 C CA . PRO A 1 85 ? 13.544 3.085 -9.838 1.00 71.62 85 PRO A CA 1
ATOM 644 C C . PRO A 1 85 ? 12.190 3.427 -9.207 1.00 71.62 85 PRO A C 1
ATOM 646 O O . PRO A 1 85 ? 11.977 3.303 -7.994 1.00 71.62 85 PRO A O 1
ATOM 649 N N . ASP A 1 86 ? 11.229 3.771 -10.056 1.00 81.62 86 ASP A N 1
ATOM 650 C CA . ASP A 1 86 ? 9.816 3.711 -9.697 1.00 81.62 86 ASP A CA 1
ATOM 651 C C . ASP A 1 86 ? 9.442 2.257 -9.426 1.00 81.62 86 ASP A C 1
ATOM 653 O O . ASP A 1 86 ? 9.804 1.374 -10.200 1.00 81.62 86 ASP A O 1
ATOM 657 N N . LEU A 1 87 ? 8.698 1.985 -8.358 1.00 84.56 87 LEU A N 1
ATOM 658 C CA . LEU A 1 87 ? 8.186 0.645 -8.083 1.00 84.56 87 LEU A CA 1
ATOM 659 C C . LEU A 1 87 ? 6.668 0.675 -8.008 1.00 84.56 87 LEU A C 1
ATOM 661 O O . LEU A 1 87 ? 6.108 1.394 -7.192 1.00 84.56 87 LEU A O 1
ATOM 665 N N . THR A 1 88 ? 6.003 -0.154 -8.811 1.00 87.25 88 THR A N 1
ATOM 666 C CA . THR A 1 88 ? 4.543 -0.313 -8.792 1.00 87.25 88 THR A CA 1
ATOM 667 C C . THR A 1 88 ? 4.152 -1.754 -8.515 1.00 87.25 88 THR A C 1
ATOM 669 O O . THR A 1 88 ? 4.419 -2.630 -9.327 1.00 87.25 88 THR A O 1
ATOM 672 N N . ALA A 1 89 ? 3.502 -2.018 -7.388 1.00 88.06 89 ALA A N 1
ATOM 673 C CA . ALA A 1 89 ? 2.923 -3.310 -7.063 1.00 88.06 89 ALA A CA 1
ATOM 674 C C . ALA A 1 89 ? 1.609 -3.517 -7.818 1.00 88.06 89 ALA A C 1
ATOM 676 O O . ALA A 1 89 ? 0.746 -2.640 -7.826 1.00 88.06 89 ALA A O 1
ATOM 677 N N . TYR A 1 90 ? 1.446 -4.703 -8.393 1.00 89.75 90 TYR A N 1
ATOM 678 C CA . TYR A 1 90 ? 0.197 -5.164 -8.984 1.00 89.75 90 TYR A CA 1
ATOM 679 C C . TYR A 1 90 ? -0.512 -6.136 -8.049 1.00 89.75 90 TYR A C 1
ATOM 681 O O . TYR A 1 90 ? 0.065 -7.150 -7.628 1.00 89.75 90 TYR A O 1
ATOM 689 N N . ILE A 1 91 ? -1.758 -5.812 -7.726 1.00 90.12 91 ILE A N 1
ATOM 690 C CA . ILE A 1 91 ? -2.568 -6.492 -6.722 1.00 90.12 91 ILE A CA 1
ATOM 691 C C . ILE A 1 91 ? -3.897 -6.876 -7.372 1.00 90.12 91 ILE A C 1
ATOM 693 O O . ILE A 1 91 ? -4.521 -6.055 -8.038 1.00 90.12 91 ILE A O 1
ATOM 697 N N . GLU A 1 92 ? -4.344 -8.111 -7.158 1.00 89.62 92 GLU A N 1
ATOM 698 C CA . GLU A 1 92 ? -5.580 -8.634 -7.747 1.00 89.62 92 GLU A CA 1
ATOM 699 C C . GLU A 1 92 ? -6.395 -9.427 -6.728 1.00 89.62 92 GLU A C 1
ATOM 701 O O . GLU A 1 92 ? -5.843 -10.041 -5.808 1.00 89.62 92 GLU A O 1
ATOM 706 N N . GLY A 1 93 ? -7.708 -9.476 -6.945 1.00 89.31 93 GLY A N 1
ATOM 707 C CA . GLY A 1 93 ? -8.629 -10.306 -6.183 1.00 89.31 93 GLY A CA 1
ATOM 708 C C . GLY A 1 93 ? -8.711 -9.907 -4.710 1.00 89.31 93 GLY A C 1
ATOM 709 O O . GLY A 1 93 ? -8.728 -8.727 -4.354 1.00 89.31 93 GLY A O 1
ATOM 710 N N . ASP A 1 94 ? -8.783 -10.905 -3.828 1.00 89.69 94 ASP A N 1
ATOM 711 C CA . ASP A 1 94 ? -8.979 -10.694 -2.386 1.00 89.69 94 ASP A CA 1
ATOM 712 C C . ASP A 1 94 ? -7.818 -9.946 -1.713 1.00 89.69 94 ASP A C 1
ATOM 714 O O . ASP A 1 94 ? -8.032 -9.254 -0.713 1.00 89.69 94 ASP A O 1
ATOM 718 N N . ALA A 1 95 ? -6.618 -9.996 -2.304 1.00 89.00 95 ALA A N 1
ATOM 719 C CA . ALA A 1 95 ? -5.448 -9.281 -1.804 1.00 89.00 95 ALA A CA 1
ATOM 720 C C . ALA A 1 95 ? -5.667 -7.758 -1.773 1.00 89.00 95 ALA A C 1
ATOM 722 O O . ALA A 1 95 ? -5.163 -7.088 -0.874 1.00 89.00 95 ALA A O 1
ATOM 723 N N . VAL A 1 96 ? -6.471 -7.202 -2.693 1.00 91.62 96 VAL A N 1
ATOM 724 C CA . VAL A 1 96 ? -6.830 -5.772 -2.668 1.00 91.62 96 VAL A CA 1
ATOM 725 C C . VAL A 1 96 ? -7.578 -5.432 -1.378 1.00 91.62 96 VAL A C 1
ATOM 727 O O . VAL A 1 96 ? -7.239 -4.469 -0.693 1.00 91.62 96 VAL A O 1
ATOM 730 N N . HIS A 1 97 ? -8.560 -6.246 -0.988 1.00 92.31 97 HIS A N 1
ATOM 731 C CA . HIS A 1 97 ? -9.319 -6.028 0.246 1.00 92.31 97 HIS A CA 1
ATOM 732 C C . HIS A 1 97 ? -8.488 -6.293 1.504 1.00 92.31 97 HIS A C 1
ATOM 734 O O . HIS A 1 97 ? -8.670 -5.611 2.509 1.00 92.31 97 HIS A O 1
ATOM 740 N N . GLU A 1 98 ? -7.604 -7.291 1.487 1.00 91.06 98 GLU A N 1
ATOM 741 C CA . GLU A 1 98 ? -6.677 -7.564 2.594 1.00 91.06 98 GLU A CA 1
ATOM 742 C C . GLU A 1 98 ? -5.747 -6.387 2.859 1.00 91.06 98 GLU A C 1
ATOM 744 O O . GLU A 1 98 ? -5.652 -5.927 3.997 1.00 91.06 98 GLU A O 1
ATOM 749 N N . ILE A 1 99 ? -5.137 -5.850 1.803 1.00 91.50 99 ILE A N 1
ATOM 750 C CA . ILE A 1 99 ? -4.276 -4.675 1.897 1.00 91.50 99 ILE A CA 1
ATOM 751 C C . ILE A 1 99 ? -5.078 -3.461 2.373 1.00 91.50 99 ILE A C 1
ATOM 753 O O . ILE A 1 99 ? -4.647 -2.770 3.295 1.00 91.50 99 ILE A O 1
ATOM 757 N N . GLY A 1 100 ? -6.279 -3.240 1.828 1.00 93.06 100 GLY A N 1
ATOM 758 C CA . GLY A 1 100 ? -7.160 -2.163 2.282 1.00 93.06 100 GLY A CA 1
ATOM 759 C C . GLY A 1 100 ? -7.507 -2.261 3.772 1.00 93.06 100 GLY A C 1
ATOM 760 O O . GLY A 1 100 ? -7.433 -1.268 4.493 1.00 93.06 100 GLY A O 1
ATOM 761 N N . ARG A 1 101 ? -7.817 -3.465 4.270 1.00 92.62 101 ARG A N 1
ATOM 762 C CA . ARG A 1 101 ? -8.074 -3.702 5.701 1.00 92.62 101 ARG A CA 1
ATOM 763 C C . ARG A 1 101 ? -6.837 -3.450 6.559 1.00 92.62 101 ARG A C 1
ATOM 765 O O . ARG A 1 101 ? -6.965 -2.843 7.618 1.00 92.62 101 ARG A O 1
ATOM 772 N N . CYS A 1 102 ? -5.661 -3.883 6.107 1.00 91.38 102 CYS A N 1
ATOM 773 C CA . CYS A 1 102 ? -4.408 -3.631 6.813 1.00 91.38 102 CYS A CA 1
ATOM 774 C C . CYS A 1 102 ? -4.112 -2.128 6.917 1.00 91.38 102 CYS A C 1
ATOM 776 O O . CYS A 1 102 ? -3.875 -1.627 8.015 1.00 91.38 102 CYS A O 1
ATOM 778 N N . LEU A 1 103 ? -4.208 -1.391 5.807 1.00 92.19 103 LEU A N 1
ATOM 779 C CA . LEU A 1 103 ? -4.010 0.059 5.796 1.00 92.19 103 LEU A CA 1
ATOM 780 C C . LEU A 1 103 ? -4.983 0.775 6.735 1.00 92.19 103 LEU A C 1
ATOM 782 O O . LEU A 1 103 ? -4.574 1.678 7.459 1.00 92.19 103 LEU A O 1
ATOM 786 N N . HIS A 1 104 ? -6.247 0.344 6.779 1.00 92.44 104 HIS A N 1
ATOM 787 C CA . HIS A 1 104 ? -7.227 0.888 7.718 1.00 92.44 104 HIS A CA 1
ATOM 788 C C . HIS A 1 104 ? -6.850 0.614 9.182 1.00 92.44 104 HIS A C 1
ATOM 790 O O . HIS A 1 104 ? -6.971 1.497 10.025 1.00 92.44 104 HIS A O 1
ATOM 796 N N . GLN A 1 105 ? -6.382 -0.597 9.501 1.00 90.19 105 GLN A N 1
ATOM 797 C CA . GLN A 1 105 ? -5.928 -0.936 10.853 1.00 90.19 105 GLN A CA 1
ATOM 798 C C . GLN A 1 105 ? -4.711 -0.104 11.270 1.00 90.19 105 GLN A C 1
ATOM 800 O O . GLN A 1 105 ? -4.690 0.417 12.381 1.00 90.19 105 GLN A O 1
ATOM 805 N N . LEU A 1 106 ? -3.734 0.065 10.376 1.00 90.44 106 LEU A N 1
ATOM 806 C CA . LEU A 1 106 ? -2.556 0.898 10.625 1.00 90.44 106 LEU A CA 1
ATOM 807 C C . LEU A 1 106 ? -2.931 2.377 10.777 1.00 90.44 106 LEU A C 1
ATOM 809 O O . LEU A 1 106 ? -2.398 3.048 11.654 1.00 90.44 106 LEU A O 1
ATOM 813 N N . TYR A 1 107 ? -3.887 2.874 9.986 1.00 91.38 107 TYR A N 1
ATOM 814 C CA . TYR A 1 107 ? -4.474 4.203 10.174 1.00 91.38 107 TYR A CA 1
ATOM 815 C C . TYR A 1 107 ? -5.053 4.361 11.588 1.00 91.38 107 TYR A C 1
ATOM 817 O O . TYR A 1 107 ? -4.653 5.277 12.299 1.00 91.38 107 TYR A O 1
ATOM 825 N N . LEU A 1 108 ? -5.933 3.451 12.025 1.00 89.56 108 LEU A N 1
ATOM 826 C CA . LEU A 1 108 ? -6.532 3.518 13.362 1.00 89.56 108 LEU A CA 1
ATOM 827 C C . LEU A 1 108 ? -5.473 3.477 14.465 1.00 89.56 108 LEU A C 1
ATOM 829 O O . LEU A 1 108 ? -5.550 4.250 15.408 1.00 89.56 108 LEU A O 1
ATOM 833 N N . GLN A 1 109 ? -4.459 2.624 14.331 1.00 86.31 109 GLN A N 1
ATOM 834 C CA . GLN A 1 109 ? -3.363 2.534 15.299 1.00 86.31 109 GLN A CA 1
ATOM 835 C C . GLN A 1 109 ? -2.566 3.830 15.414 1.00 86.31 109 GLN A C 1
ATOM 837 O O . GLN A 1 109 ? -2.142 4.212 16.501 1.00 86.31 109 GLN A O 1
ATOM 842 N N . VAL A 1 110 ? -2.327 4.487 14.284 1.00 88.94 110 VAL A N 1
ATOM 843 C CA . VAL A 1 110 ? -1.510 5.693 14.230 1.00 88.94 110 VAL A CA 1
ATOM 844 C C . VAL A 1 110 ? -2.300 6.932 14.662 1.00 88.94 110 VAL A C 1
ATOM 846 O O . VAL A 1 110 ? -1.749 7.795 15.342 1.00 88.94 110 VAL A O 1
ATOM 849 N N . SER A 1 111 ? -3.574 7.029 14.279 1.00 88.81 111 SER A N 1
ATOM 850 C CA . SER A 1 111 ? -4.440 8.178 14.575 1.00 88.81 111 SER A CA 1
ATOM 851 C C . SER A 1 111 ? -5.161 8.078 15.920 1.00 88.81 111 SER A C 1
ATOM 853 O O . SER A 1 111 ? -5.481 9.108 16.507 1.00 88.81 111 SER A O 1
ATOM 855 N N . HIS A 1 112 ? -5.418 6.858 16.391 1.00 84.25 112 HIS A N 1
ATOM 856 C CA . HIS A 1 112 ? -6.201 6.548 17.590 1.00 84.25 112 HIS A CA 1
ATOM 857 C C . HIS A 1 112 ? -5.544 5.405 18.389 1.00 84.25 112 HIS A C 1
ATOM 859 O O . HIS A 1 112 ? -6.151 4.342 18.570 1.00 84.25 112 HIS A O 1
ATOM 865 N N . PRO A 1 113 ? -4.286 5.567 18.844 1.00 74.81 113 PRO A N 1
ATOM 866 C CA . PRO A 1 113 ? -3.543 4.510 19.536 1.00 74.81 113 PRO A CA 1
ATOM 867 C C . PRO A 1 113 ? -4.261 3.982 20.787 1.00 74.81 113 PRO A C 1
ATOM 869 O O . PRO A 1 113 ? -4.092 2.825 21.154 1.00 74.81 113 PRO A O 1
ATOM 872 N N . GLU A 1 114 ? -5.102 4.798 21.422 1.00 74.38 114 GLU A N 1
ATOM 873 C CA . GLU A 1 114 ? -5.932 4.431 22.570 1.00 74.38 114 GLU A CA 1
ATOM 874 C C . GLU A 1 114 ? -7.068 3.447 22.245 1.00 74.38 114 GLU A C 1
ATOM 876 O O . GLU A 1 114 ? -7.651 2.864 23.155 1.00 74.38 114 GLU A O 1
ATOM 881 N N . GLN A 1 115 ? -7.402 3.270 20.965 1.00 68.38 115 GLN A N 1
ATOM 882 C CA . GLN A 1 115 ? -8.500 2.414 20.505 1.00 68.38 115 GLN A CA 1
ATOM 883 C C . GLN A 1 115 ? -8.031 1.022 20.063 1.00 68.38 115 GLN A C 1
ATOM 885 O O . GLN A 1 115 ? -8.856 0.206 19.646 1.00 68.38 115 GLN A O 1
ATOM 890 N N . VAL A 1 116 ? -6.725 0.736 20.129 1.00 66.44 116 VAL A N 1
ATOM 891 C CA . VAL A 1 116 ? -6.155 -0.525 19.642 1.00 66.44 116 VAL A CA 1
ATOM 892 C C . VAL A 1 116 ? -5.434 -1.270 20.763 1.00 66.44 116 VAL A C 1
ATOM 894 O O . VAL A 1 116 ? -4.305 -0.948 21.117 1.00 66.44 116 VAL A O 1
ATOM 897 N N . ASP A 1 117 ? -6.076 -2.317 21.286 1.00 54.66 117 ASP A N 1
ATOM 898 C CA . ASP A 1 117 ? -5.443 -3.281 22.192 1.00 54.66 117 ASP A CA 1
ATOM 8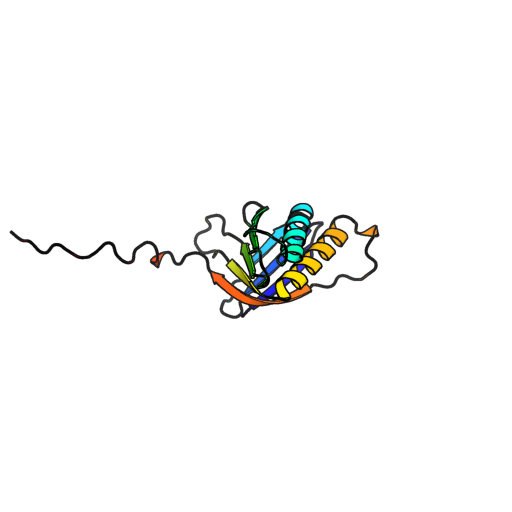99 C C . ASP A 1 117 ? -4.536 -4.235 21.394 1.00 54.66 117 ASP A C 1
ATOM 901 O O . ASP A 1 117 ? -5.017 -5.049 20.601 1.00 54.66 117 ASP A O 1
ATOM 905 N N . GLY A 1 118 ? -3.217 -4.172 21.605 1.00 55.69 118 GLY A N 1
ATOM 906 C CA . GLY A 1 118 ? -2.293 -5.194 21.104 1.00 55.69 118 GLY A CA 1
ATOM 907 C C . GLY A 1 118 ? -0.876 -4.724 20.781 1.00 55.69 118 GLY A C 1
ATOM 908 O O . GLY A 1 118 ? -0.619 -3.565 20.472 1.00 55.69 118 GLY A O 1
ATOM 909 N N . GLU A 1 119 ? 0.057 -5.676 20.838 1.00 54.88 119 GLU A N 1
ATOM 910 C CA . GLU A 1 119 ? 1.457 -5.497 20.453 1.00 54.88 119 GLU A CA 1
ATOM 911 C C . GLU A 1 119 ? 1.605 -5.380 18.925 1.00 54.88 119 GLU A C 1
ATOM 913 O O . GLU A 1 119 ? 0.904 -6.049 18.158 1.00 54.88 119 GLU A O 1
ATOM 918 N N . PHE A 1 120 ? 2.541 -4.535 18.493 1.00 56.50 120 PHE A N 1
ATOM 919 C CA . PHE A 1 120 ? 2.842 -4.228 17.097 1.00 56.50 120 PHE A CA 1
ATOM 920 C C . PHE A 1 120 ? 3.059 -5.487 16.250 1.00 56.50 120 PHE A C 1
ATOM 922 O O . PHE A 1 120 ? 3.925 -6.311 16.544 1.00 56.50 120 PHE A O 1
ATOM 929 N N . ARG A 1 121 ? 2.320 -5.609 15.144 1.00 62.78 121 ARG A N 1
ATOM 930 C CA . ARG A 1 121 ? 2.574 -6.643 14.139 1.00 62.78 121 ARG A CA 1
ATOM 931 C C . ARG A 1 121 ? 2.797 -5.979 12.796 1.00 62.78 121 ARG A C 1
ATOM 933 O O . ARG A 1 121 ? 1.878 -5.413 12.214 1.00 62.78 121 ARG A O 1
ATOM 940 N N . MET A 1 122 ? 4.032 -6.070 12.318 1.00 74.12 122 MET A N 1
ATOM 941 C CA . MET A 1 122 ? 4.343 -5.877 10.909 1.00 74.12 122 MET A CA 1
ATOM 942 C C . MET A 1 122 ? 3.404 -6.763 10.086 1.00 74.12 122 MET A C 1
ATOM 944 O O . MET A 1 122 ? 3.302 -7.967 10.336 1.00 74.12 122 MET A O 1
ATOM 948 N N . PHE A 1 123 ? 2.700 -6.165 9.132 1.00 78.12 123 PHE A N 1
ATOM 949 C CA . PHE A 1 123 ? 1.903 -6.907 8.171 1.00 78.12 123 PHE A CA 1
ATOM 950 C C . PHE A 1 123 ? 2.738 -7.118 6.914 1.00 78.12 123 PHE A C 1
ATOM 952 O O . PHE A 1 123 ? 3.306 -6.170 6.381 1.00 78.12 123 PHE A O 1
ATOM 959 N N . SER A 1 124 ? 2.806 -8.354 6.433 1.00 82.38 124 SER A N 1
ATOM 960 C CA . SER A 1 124 ? 3.453 -8.689 5.167 1.00 82.38 124 SER A CA 1
ATOM 961 C C . SER A 1 124 ? 2.472 -9.472 4.313 1.00 82.38 124 SER A C 1
ATOM 963 O O . SER A 1 124 ? 1.865 -10.441 4.780 1.00 82.38 124 SER A O 1
ATOM 965 N N . CYS A 1 125 ? 2.301 -9.051 3.063 1.00 80.75 125 CYS A N 1
ATOM 966 C CA . CYS A 1 125 ? 1.473 -9.755 2.095 1.00 80.75 125 CYS A CA 1
ATOM 967 C C . CYS A 1 125 ? 2.229 -9.979 0.785 1.00 80.75 125 CYS A C 1
ATOM 969 O O . CYS A 1 125 ? 3.024 -9.154 0.331 1.00 80.75 125 CYS A O 1
ATOM 971 N N . LYS A 1 126 ? 1.972 -11.128 0.156 1.00 80.94 126 LYS A N 1
ATOM 972 C CA . LYS A 1 126 ? 2.538 -11.449 -1.155 1.00 80.94 126 LYS A CA 1
ATOM 973 C C . LYS A 1 126 ? 1.723 -10.759 -2.240 1.00 80.94 126 LYS A C 1
ATOM 975 O O . LYS A 1 126 ? 0.513 -10.946 -2.316 1.00 80.94 126 LYS A O 1
ATOM 980 N N . VAL A 1 127 ? 2.406 -10.048 -3.129 1.00 79.50 127 VAL A N 1
ATOM 981 C CA . VAL A 1 127 ? 1.814 -9.395 -4.302 1.00 79.50 127 VAL A CA 1
ATOM 982 C C . VAL A 1 127 ? 2.327 -10.039 -5.591 1.00 79.50 127 VAL A C 1
ATOM 984 O O . VAL A 1 127 ? 3.461 -10.541 -5.669 1.00 79.50 127 VAL A O 1
ATOM 987 N N . ARG A 1 128 ? 1.470 -10.087 -6.621 1.00 68.62 128 ARG A N 1
ATOM 988 C CA . ARG A 1 128 ? 1.736 -10.857 -7.850 1.00 68.62 128 ARG A CA 1
ATOM 989 C C . ARG A 1 128 ? 2.947 -10.322 -8.616 1.00 68.62 128 ARG A C 1
ATOM 991 O O . ARG A 1 128 ? 3.750 -11.123 -9.108 1.00 68.62 128 ARG A O 1
ATOM 998 N N . GLY A 1 129 ? 3.194 -9.016 -8.602 1.00 68.56 129 GLY A N 1
ATOM 999 C CA . GLY A 1 129 ? 4.374 -8.446 -9.247 1.00 68.56 129 GLY A CA 1
ATOM 1000 C C . GLY A 1 129 ? 4.669 -7.013 -8.840 1.00 68.56 129 GLY A C 1
ATOM 1001 O O . GLY A 1 129 ? 3.809 -6.333 -8.292 1.00 68.56 129 GLY A O 1
ATOM 1002 N N . PHE A 1 130 ? 5.899 -6.595 -9.131 1.00 73.62 130 PHE A N 1
ATOM 1003 C CA . PHE A 1 130 ? 6.313 -5.200 -9.144 1.00 73.62 130 PHE A CA 1
ATOM 1004 C C . PHE A 1 130 ? 6.715 -4.840 -10.572 1.00 73.62 130 PHE A C 1
ATOM 1006 O O . PHE A 1 130 ? 7.410 -5.624 -11.219 1.00 73.62 130 PHE A O 1
ATOM 1013 N N . PHE A 1 131 ? 6.307 -3.670 -11.038 1.00 69.75 131 PHE A N 1
ATOM 1014 C CA . PHE A 1 131 ? 6.810 -3.043 -12.249 1.00 69.75 131 PHE A CA 1
ATOM 1015 C C . PHE A 1 131 ? 7.828 -1.984 -11.845 1.00 69.75 131 PHE A C 1
ATOM 1017 O O . PHE A 1 131 ? 7.545 -1.168 -10.968 1.00 69.75 131 PHE A O 1
ATOM 1024 N N . LEU A 1 132 ? 9.001 -2.018 -12.471 1.00 66.88 132 LEU A N 1
ATOM 1025 C CA . LEU A 1 132 ? 9.936 -0.904 -12.420 1.00 66.88 132 LEU A CA 1
ATOM 1026 C C . LEU A 1 132 ? 9.444 0.128 -13.444 1.00 66.88 132 LEU A C 1
ATOM 1028 O O . LEU A 1 132 ? 9.325 -0.214 -14.620 1.00 66.88 132 LEU A O 1
ATOM 1032 N N . GLY A 1 133 ? 9.071 1.332 -13.014 1.00 57.22 133 GLY A N 1
ATOM 1033 C CA . GLY A 1 133 ? 8.672 2.391 -13.944 1.00 57.22 133 GLY A CA 1
ATOM 1034 C C . GLY A 1 133 ? 9.882 2.896 -14.738 1.00 57.22 133 GLY A C 1
ATOM 1035 O O . GLY A 1 133 ? 10.926 3.181 -14.157 1.00 57.22 133 GLY A O 1
ATOM 1036 N N . SER A 1 134 ? 9.703 2.952 -16.062 1.00 49.34 134 SER A N 1
ATOM 1037 C CA . SER A 1 134 ? 10.625 3.358 -17.142 1.00 49.34 134 SER A CA 1
ATOM 1038 C C . SER A 1 134 ? 12.034 2.746 -17.143 1.00 49.34 134 SER A C 1
ATOM 1040 O O . SER A 1 134 ? 12.951 3.193 -16.460 1.00 49.34 134 SER A O 1
ATOM 1042 N N . ASP A 1 135 ? 12.224 1.794 -18.058 1.00 39.09 135 ASP A N 1
ATOM 1043 C CA . ASP A 1 135 ? 13.480 1.664 -18.792 1.00 39.09 135 ASP A CA 1
ATOM 1044 C C . ASP A 1 135 ? 13.649 2.921 -19.676 1.00 39.09 135 ASP A C 1
ATOM 1046 O O . ASP A 1 135 ? 12.783 3.168 -20.523 1.00 39.09 135 ASP A O 1
ATOM 1050 N N . PRO A 1 136 ? 14.713 3.731 -19.521 1.00 42.56 136 PRO A N 1
ATOM 1051 C CA . PRO A 1 136 ? 14.989 4.837 -20.438 1.00 42.56 136 PRO A CA 1
ATOM 1052 C C . PRO A 1 136 ? 15.220 4.375 -21.892 1.00 42.56 136 PRO A C 1
ATOM 1054 O O . PRO A 1 136 ? 15.226 5.210 -22.789 1.00 42.56 136 PRO A O 1
ATOM 1057 N N . ALA A 1 137 ? 15.364 3.071 -22.168 1.00 41.53 137 ALA A N 1
ATOM 1058 C CA . ALA A 1 137 ? 15.450 2.543 -23.532 1.00 41.53 137 ALA A CA 1
ATOM 1059 C C . ALA A 1 137 ? 14.101 2.472 -24.284 1.00 41.53 137 ALA A C 1
ATOM 1061 O O . ALA A 1 137 ? 14.095 2.198 -25.484 1.00 41.53 137 ALA A O 1
ATOM 1062 N N . ALA A 1 138 ? 12.963 2.727 -23.624 1.00 41.25 138 ALA A N 1
ATOM 1063 C CA . ALA A 1 138 ? 11.656 2.796 -24.291 1.00 41.25 138 ALA A CA 1
ATOM 1064 C C . ALA A 1 138 ? 11.355 4.179 -24.911 1.00 41.25 138 ALA A C 1
ATOM 1066 O O . ALA A 1 138 ? 10.515 4.274 -25.804 1.00 41.25 138 ALA A O 1
ATOM 1067 N N . GLU A 1 139 ? 12.078 5.233 -24.518 1.00 39.84 139 GLU A N 1
ATOM 1068 C CA . GLU A 1 139 ? 12.125 6.512 -25.244 1.00 39.84 139 GLU A CA 1
ATOM 1069 C C . GLU A 1 139 ? 13.279 6.476 -26.260 1.00 39.84 139 GLU A C 1
ATOM 1071 O O . GLU A 1 139 ? 14.306 7.131 -26.107 1.00 39.84 139 GLU A O 1
ATOM 1076 N N . GLY A 1 140 ? 13.153 5.648 -27.297 1.00 38.06 140 GLY A N 1
ATOM 1077 C CA . GLY A 1 140 ? 14.179 5.581 -28.345 1.00 38.06 140 GLY A CA 1
ATOM 1078 C C . GLY A 1 140 ? 14.036 4.455 -29.361 1.00 38.06 140 GLY A C 1
ATOM 1079 O O . GLY A 1 140 ? 14.710 4.485 -30.389 1.00 38.06 140 GLY A O 1
ATOM 1080 N N . ALA A 1 141 ? 13.158 3.479 -29.122 1.00 39.38 141 ALA A N 1
ATOM 1081 C CA . ALA A 1 141 ? 12.843 2.471 -30.123 1.00 39.38 141 ALA A CA 1
ATOM 1082 C C . ALA A 1 141 ? 11.798 3.012 -31.121 1.00 39.38 141 ALA A C 1
ATOM 1084 O O . ALA A 1 141 ? 10.636 3.204 -30.773 1.00 39.38 141 ALA A O 1
ATOM 1085 N N . ASP A 1 142 ? 12.264 3.221 -32.355 1.00 42.66 142 ASP A N 1
ATOM 1086 C CA . ASP A 1 142 ? 11.525 3.487 -33.597 1.00 42.66 142 ASP A CA 1
ATOM 1087 C C . ASP A 1 142 ? 10.902 4.880 -33.810 1.00 42.66 142 ASP A C 1
ATOM 1089 O O . ASP A 1 142 ? 9.688 5.070 -33.823 1.00 42.66 142 ASP A O 1
ATOM 1093 N N . LEU A 1 143 ? 11.758 5.834 -34.200 1.00 39.91 143 LEU A N 1
ATOM 1094 C CA . LEU A 1 143 ? 11.448 6.691 -35.351 1.00 39.91 143 LEU A CA 1
ATOM 1095 C C . LEU A 1 143 ? 12.211 6.168 -36.574 1.00 39.91 143 LEU A C 1
ATOM 1097 O O . LEU A 1 143 ? 13.317 6.598 -36.884 1.00 39.91 143 LEU A O 1
ATOM 1101 N N . ASP A 1 144 ? 11.590 5.166 -37.187 1.00 41.97 144 ASP A N 1
ATOM 1102 C CA . ASP A 1 144 ? 11.633 4.768 -38.592 1.00 41.97 144 ASP A CA 1
ATOM 1103 C C . ASP A 1 144 ? 12.854 5.227 -39.415 1.00 41.97 144 ASP A C 1
ATOM 1105 O O . ASP A 1 144 ? 12.935 6.314 -39.991 1.00 41.97 144 ASP A O 1
ATOM 1109 N N . SER A 1 145 ? 13.781 4.289 -39.553 1.00 49.34 145 SER A N 1
ATOM 1110 C CA . SER A 1 145 ? 14.618 4.123 -40.728 1.00 49.34 145 SER A CA 1
ATOM 1111 C C . SER A 1 145 ? 13.780 4.087 -42.015 1.00 49.34 145 SER A C 1
ATOM 1113 O O . SER A 1 145 ? 13.301 3.017 -42.380 1.00 49.34 145 SER A O 1
ATOM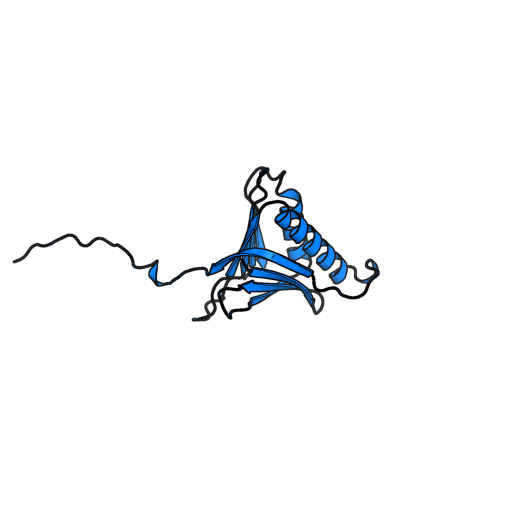 1115 N N . ARG A 1 146 ? 13.669 5.214 -42.734 1.00 43.84 146 ARG A N 1
ATOM 1116 C CA . ARG A 1 146 ? 13.346 5.289 -44.178 1.00 43.84 146 ARG A CA 1
ATOM 1117 C C . ARG A 1 146 ? 13.585 6.701 -44.733 1.00 43.84 146 ARG A C 1
ATOM 1119 O O . ARG A 1 146 ? 12.685 7.526 -44.717 1.00 43.84 146 ARG A O 1
ATOM 1126 N N . ASP A 1 147 ? 14.773 6.939 -45.288 1.00 43.38 147 ASP A N 1
ATOM 1127 C CA . ASP A 1 147 ? 14.871 7.338 -46.703 1.00 43.38 147 ASP A CA 1
ATOM 1128 C C . ASP A 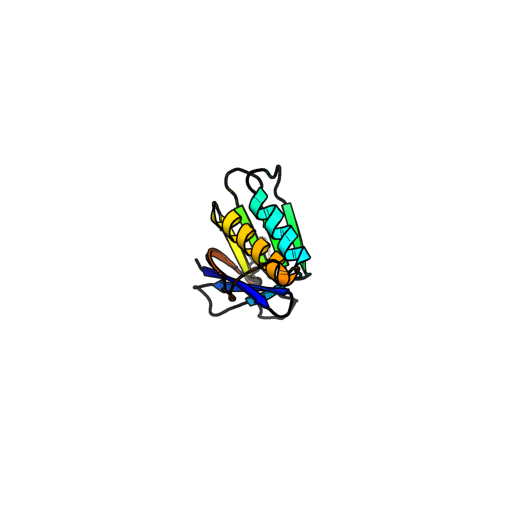1 147 ? 16.307 7.124 -47.234 1.00 43.38 147 ASP A C 1
ATOM 1130 O O . ASP A 1 147 ? 17.246 7.753 -46.739 1.00 43.38 147 ASP A O 1
ATOM 1134 N N . PRO A 1 148 ? 16.534 6.219 -48.205 1.00 49.03 148 PRO A N 1
ATOM 1135 C CA . PRO A 1 148 ? 17.815 6.065 -48.871 1.00 49.03 148 PRO A CA 1
ATOM 1136 C C . PRO A 1 148 ? 17.789 6.799 -50.217 1.00 49.03 148 PRO A C 1
ATOM 1138 O O . PRO A 1 148 ? 17.474 6.174 -51.227 1.00 49.03 148 PRO A O 1
ATOM 1141 N N . GLN A 1 149 ? 18.157 8.083 -50.278 1.00 43.81 149 GLN A N 1
ATOM 1142 C CA . GLN A 1 149 ? 18.436 8.743 -51.565 1.00 43.81 149 GLN A CA 1
ATOM 1143 C C . GLN A 1 149 ? 19.655 9.681 -51.508 1.00 43.81 149 GLN A C 1
ATOM 1145 O O . GLN A 1 149 ? 19.628 10.758 -50.920 1.00 43.81 149 GLN A O 1
ATOM 1150 N N . HIS A 1 150 ? 20.722 9.210 -52.164 1.00 34.75 150 HIS A N 1
ATOM 1151 C CA . HIS A 1 150 ? 21.830 9.967 -52.773 1.00 34.75 150 HIS A CA 1
ATOM 1152 C C . HIS A 1 150 ? 21.292 11.090 -53.692 1.00 34.75 150 HIS A C 1
ATOM 1154 O O . HIS A 1 150 ? 20.193 10.930 -54.235 1.00 34.75 150 HIS A O 1
ATOM 1160 N N . PRO A 1 151 ? 22.033 12.193 -53.924 1.00 37.69 151 PRO A N 1
ATOM 1161 C CA . PRO A 1 151 ? 23.352 12.192 -54.580 1.00 37.69 151 PRO A CA 1
ATOM 1162 C C . PRO A 1 151 ? 24.510 12.734 -53.739 1.00 37.69 151 PRO A C 1
ATOM 1164 O O . PRO A 1 151 ? 24.319 13.707 -52.980 1.00 37.69 151 PRO A O 1
#

Foldseek 3Di:
DWKWKWFADPLWIKIWTGAPVDPDIDIDTFHLVLLLVLLVCLLCQQPDPAWDWDDRDPFWIKIWGHHQFTWIWTWGHDDPPPPRWIKIFIATDCRSNVSSVVSNVSSCCSVPVVVDPDDTDIDMDDTPGIDGPDDVCVVPPDPDDDDDDDD